Protein AF-J2WJK9-F1 (afdb_monomer_lite)

Foldseek 3Di:
DDDDDDDDDDDDDDDCPPPDDDPDPLVVVLVVLVVCVVPDPDDPVRLVVVQVVVCVVPVDHRPPSHD

Radius of gyration: 14.84 Å; chains: 1; bounding box: 26×29×50 Å

Structure (mmCIF, N/CA/C/O backbone):
data_AF-J2WJK9-F1
#
_entry.id   AF-J2WJK9-F1
#
loop_
_atom_site.group_PDB
_atom_site.id
_atom_site.type_symbol
_atom_site.label_atom_id
_atom_site.label_alt_id
_atom_site.label_comp_id
_atom_site.label_asym_id
_atom_site.label_entity_id
_atom_site.label_seq_id
_atom_site.pdbx_PDB_ins_code
_atom_site.Cartn_x
_atom_site.Cartn_y
_atom_site.Cartn_z
_atom_site.occupancy
_atom_site.B_iso_or_equiv
_atom_site.auth_seq_id
_atom_site.auth_comp_id
_atom_site.auth_asym_id
_atom_site.auth_atom_id
_atom_site.pdbx_PDB_model_num
ATOM 1 N N . MET A 1 1 ? -1.130 -12.237 -35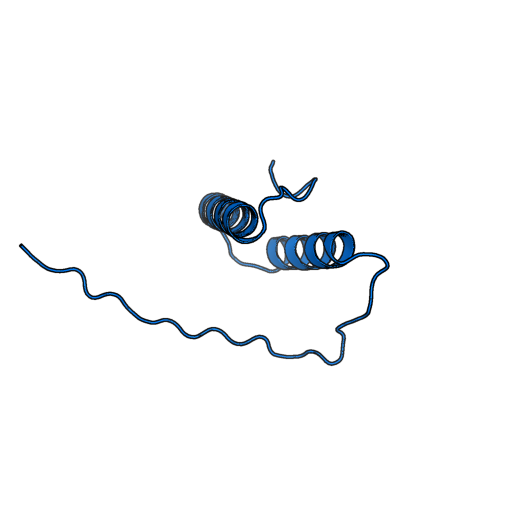.846 1.00 48.03 1 MET A N 1
ATOM 2 C CA . MET A 1 1 ? -1.588 -11.637 -34.574 1.00 48.03 1 MET A CA 1
ATOM 3 C C . MET A 1 1 ? -1.075 -12.516 -33.449 1.00 48.03 1 MET A C 1
ATOM 5 O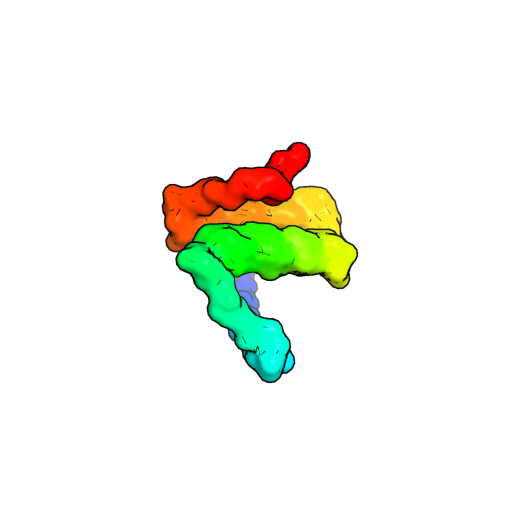 O . MET A 1 1 ? -1.529 -13.646 -33.347 1.00 48.03 1 MET A O 1
ATOM 9 N N . ALA A 1 2 ? -0.072 -12.071 -32.692 1.00 55.97 2 ALA A N 1
ATOM 10 C CA . ALA A 1 2 ? 0.414 -12.824 -31.538 1.00 55.97 2 ALA A CA 1
ATOM 11 C C . ALA A 1 2 ? -0.501 -12.520 -30.347 1.00 55.97 2 ALA A C 1
ATOM 13 O O . ALA A 1 2 ? -0.621 -11.365 -29.940 1.00 55.97 2 ALA A O 1
ATOM 14 N N . VAL A 1 3 ? -1.180 -13.542 -29.832 1.00 62.97 3 VAL A N 1
ATOM 15 C CA . VAL A 1 3 ? -1.896 -13.457 -28.559 1.00 62.97 3 VAL A CA 1
ATOM 16 C C . VAL A 1 3 ? -0.824 -13.384 -27.473 1.00 62.97 3 VAL A C 1
ATOM 18 O O . VAL A 1 3 ? -0.052 -14.325 -27.310 1.00 62.97 3 VAL A O 1
ATOM 21 N N . GLN A 1 4 ? -0.722 -12.250 -26.777 1.00 63.41 4 GLN A N 1
ATOM 22 C CA . GLN A 1 4 ? 0.076 -12.169 -25.554 1.00 63.41 4 GLN A CA 1
ATOM 23 C C . GLN A 1 4 ? -0.517 -13.159 -24.549 1.00 63.41 4 GLN A C 1
ATOM 25 O O . GLN A 1 4 ? -1.686 -13.047 -24.184 1.00 63.41 4 GLN A O 1
ATOM 30 N N . SER A 1 5 ? 0.273 -14.147 -24.134 1.00 66.25 5 SER A N 1
ATOM 31 C CA . SER A 1 5 ? -0.106 -15.064 -23.063 1.00 66.25 5 SER A CA 1
ATOM 32 C C . SER A 1 5 ? -0.309 -14.269 -21.776 1.00 66.25 5 SER A C 1
ATOM 34 O O . SER A 1 5 ? 0.597 -13.553 -21.342 1.00 66.25 5 SER A O 1
ATOM 36 N N . VAL A 1 6 ? -1.485 -14.395 -21.167 1.00 70.56 6 VAL A N 1
ATOM 37 C CA . VAL A 1 6 ? -1.744 -13.851 -19.833 1.00 70.56 6 VAL A CA 1
ATOM 38 C C . VAL A 1 6 ? -0.975 -14.722 -18.845 1.00 70.56 6 VAL A C 1
ATOM 40 O O . VAL A 1 6 ? -1.271 -15.904 -18.705 1.00 70.56 6 VAL A O 1
ATOM 43 N N . ALA A 1 7 ? 0.059 -14.168 -18.216 1.00 79.69 7 ALA A N 1
ATOM 44 C CA . ALA A 1 7 ? 0.739 -14.841 -17.119 1.00 79.69 7 ALA A CA 1
ATOM 45 C C . ALA A 1 7 ? -0.127 -14.713 -15.860 1.00 79.69 7 ALA A C 1
ATOM 47 O O . ALA A 1 7 ? -0.449 -13.598 -15.445 1.00 79.69 7 ALA A O 1
ATOM 48 N N . GLU A 1 8 ? -0.508 -15.841 -15.265 1.00 84.19 8 GLU A N 1
ATOM 49 C CA . GLU A 1 8 ? -1.159 -15.856 -13.958 1.00 84.19 8 GLU A CA 1
ATOM 50 C C . GLU A 1 8 ? -0.095 -15.682 -12.876 1.00 84.19 8 GLU A C 1
ATOM 52 O O . GLU A 1 8 ? 0.908 -16.398 -12.848 1.00 84.19 8 GLU A O 1
ATOM 57 N N . MET A 1 9 ? -0.289 -14.691 -12.007 1.00 85.31 9 MET A N 1
ATOM 58 C CA . MET A 1 9 ? 0.576 -14.476 -10.855 1.00 85.31 9 MET A CA 1
ATOM 59 C C . MET A 1 9 ? -0.236 -14.664 -9.577 1.00 85.31 9 MET A C 1
ATOM 61 O O . MET A 1 9 ? -1.210 -13.949 -9.346 1.00 85.31 9 MET A O 1
ATOM 65 N N . GLU A 1 10 ? 0.196 -15.599 -8.736 1.00 91.94 10 GLU A N 1
ATOM 66 C CA . GLU A 1 10 ? -0.343 -15.778 -7.392 1.00 91.94 10 GLU A CA 1
ATOM 67 C C . GLU A 1 10 ? 0.471 -14.968 -6.383 1.00 91.94 10 GLU A C 1
ATOM 69 O O . GLU A 1 10 ? 1.704 -14.949 -6.409 1.00 91.94 10 GLU A O 1
ATOM 74 N N . VAL A 1 11 ? -0.229 -14.280 -5.483 1.00 88.62 11 VAL A N 1
ATOM 75 C CA . VAL A 1 11 ? 0.379 -13.464 -4.430 1.00 88.62 11 VAL A CA 1
ATOM 76 C C . VAL A 1 11 ? -0.229 -13.867 -3.094 1.00 88.62 11 VAL A C 1
ATOM 78 O O . VAL A 1 11 ? -1.449 -13.888 -2.946 1.00 88.62 11 VAL A O 1
ATOM 81 N N . ALA A 1 12 ? 0.624 -14.141 -2.108 1.00 91.62 12 ALA A N 1
ATOM 82 C CA . ALA A 1 12 ? 0.223 -14.442 -0.738 1.00 91.62 12 ALA A CA 1
ATOM 83 C C . ALA A 1 12 ? 0.887 -13.469 0.247 1.00 91.62 12 ALA A C 1
ATOM 85 O O . ALA A 1 12 ? 2.055 -13.113 0.090 1.00 91.62 12 ALA A O 1
ATOM 86 N N . LEU A 1 13 ? 0.141 -13.049 1.275 1.00 90.56 13 LEU A N 1
ATOM 87 C CA . LEU A 1 13 ? 0.670 -12.252 2.383 1.00 90.56 13 LEU A CA 1
ATOM 88 C C . LEU A 1 13 ? 1.185 -13.179 3.492 1.00 90.56 13 LEU A C 1
ATOM 90 O O . LEU A 1 13 ? 0.435 -14.016 3.996 1.00 90.56 13 LEU A O 1
ATOM 94 N N . ILE A 1 14 ? 2.440 -12.990 3.891 1.00 90.69 14 ILE A N 1
ATOM 95 C CA . ILE A 1 14 ? 3.132 -13.759 4.939 1.00 90.69 14 ILE A CA 1
ATOM 96 C C . ILE A 1 14 ? 3.451 -12.866 6.153 1.00 90.69 14 ILE A C 1
ATOM 98 O O . ILE A 1 14 ? 3.302 -11.652 6.044 1.00 90.69 14 ILE A O 1
ATOM 102 N N . ASP A 1 15 ? 3.891 -13.458 7.276 1.00 87.00 15 ASP A N 1
ATOM 103 C CA . ASP A 1 15 ? 4.255 -12.753 8.531 1.00 87.00 15 ASP A CA 1
ATOM 104 C C . ASP A 1 15 ? 3.121 -11.832 9.031 1.00 87.00 15 ASP A C 1
ATOM 106 O O . ASP A 1 15 ? 3.148 -10.605 8.915 1.00 87.00 15 ASP A O 1
ATOM 110 N N . GLN A 1 16 ? 2.054 -12.456 9.545 1.00 88.94 16 GLN A N 1
ATOM 111 C CA . GLN A 1 16 ? 0.895 -11.741 10.095 1.00 88.94 16 GLN A CA 1
ATOM 112 C C . GLN A 1 16 ? 0.915 -11.655 11.628 1.00 88.94 16 GLN A C 1
ATOM 114 O O . GLN A 1 16 ? -0.010 -11.097 12.221 1.00 88.94 16 GLN A O 1
ATOM 119 N N . GLU A 1 17 ? 1.965 -12.134 12.305 1.00 90.88 17 GLU A N 1
ATOM 120 C CA . GLU A 1 17 ? 2.061 -12.089 13.774 1.00 90.88 17 GLU A CA 1
ATOM 121 C C . GLU A 1 17 ? 2.058 -10.662 14.346 1.00 90.88 17 GLU A C 1
ATOM 123 O O . GLU A 1 17 ? 1.721 -10.442 15.512 1.00 90.88 17 GLU A O 1
ATOM 128 N N . LYS A 1 18 ? 2.425 -9.670 13.527 1.00 85.75 18 LYS A N 1
ATOM 129 C CA . LYS A 1 18 ? 2.445 -8.247 13.894 1.00 85.75 18 LYS A CA 1
ATOM 130 C C . LYS A 1 18 ? 1.253 -7.467 13.349 1.00 85.75 18 LYS A C 1
ATOM 132 O O . LYS A 1 18 ? 1.181 -6.255 13.580 1.00 85.75 18 LYS A O 1
ATOM 137 N N . CYS A 1 19 ? 0.308 -8.118 12.670 1.00 85.94 19 CYS A N 1
ATOM 138 C CA . CYS A 1 19 ? -0.931 -7.474 12.254 1.00 85.94 19 CYS A CA 1
ATOM 139 C C . CYS A 1 19 ? -1.734 -7.070 13.497 1.00 85.94 19 CYS A C 1
ATOM 141 O O . CYS A 1 19 ? -2.086 -7.891 14.341 1.00 85.94 19 CYS A O 1
ATOM 143 N N . ARG A 1 20 ? -2.008 -5.769 13.635 1.00 86.81 20 ARG A N 1
ATOM 144 C CA . ARG A 1 20 ? -2.731 -5.207 14.784 1.00 86.81 20 ARG A CA 1
ATOM 145 C C . ARG A 1 20 ? -4.000 -4.520 14.326 1.00 86.81 20 ARG A C 1
ATOM 147 O O . ARG A 1 20 ? -3.995 -3.776 13.344 1.00 86.81 20 ARG A O 1
ATOM 154 N N . GLN A 1 21 ? -5.064 -4.697 15.103 1.00 89.00 21 GLN A N 1
ATOM 155 C CA . GLN A 1 21 ? -6.292 -3.949 14.896 1.00 89.00 21 GLN A CA 1
ATOM 156 C C . GLN A 1 21 ? -6.022 -2.450 15.067 1.00 89.00 21 GLN A C 1
ATOM 158 O O . GLN A 1 21 ? -5.361 -2.001 16.005 1.00 89.00 21 GLN A O 1
ATOM 163 N N . ARG A 1 22 ? -6.549 -1.663 14.134 1.00 90.50 22 ARG A N 1
ATOM 164 C CA . ARG A 1 22 ? -6.543 -0.200 14.184 1.00 90.50 22 ARG A CA 1
ATOM 165 C C . ARG A 1 22 ? -7.983 0.290 14.192 1.00 90.50 22 ARG A C 1
ATOM 167 O O . ARG A 1 22 ? -8.878 -0.410 13.734 1.00 90.50 22 ARG A O 1
ATOM 174 N N . LEU A 1 23 ? -8.185 1.523 14.663 1.00 93.25 23 LEU A N 1
ATOM 175 C CA . LEU A 1 23 ? -9.520 2.101 14.868 1.00 93.25 23 LEU A CA 1
ATOM 176 C C . LEU A 1 23 ? -10.427 2.031 13.628 1.00 93.25 23 LEU A C 1
ATOM 178 O O . LEU A 1 23 ? -11.635 1.896 13.764 1.00 93.25 23 LEU A O 1
ATOM 182 N N . THR A 1 24 ? -9.864 2.141 12.422 1.00 90.94 24 THR A N 1
ATOM 183 C CA . THR A 1 24 ? -10.620 1.978 11.175 1.00 90.94 24 THR A CA 1
ATOM 184 C C . THR A 1 24 ? -9.791 1.241 10.128 1.00 90.94 24 THR A C 1
ATOM 186 O O . THR A 1 24 ? -8.568 1.408 10.076 1.00 90.94 24 THR A O 1
ATOM 189 N N . ALA A 1 25 ? -10.458 0.503 9.234 1.00 89.12 25 ALA A N 1
ATOM 190 C CA . ALA A 1 25 ? -9.818 -0.157 8.092 1.00 89.12 25 ALA A CA 1
ATOM 191 C C . ALA A 1 25 ? -9.023 0.838 7.229 1.00 89.12 25 ALA A C 1
ATOM 193 O O . ALA A 1 25 ? -7.898 0.571 6.820 1.00 89.12 25 ALA A O 1
ATOM 194 N N . ARG A 1 26 ? -9.550 2.055 7.051 1.00 89.19 26 ARG A N 1
ATOM 195 C CA . ARG A 1 26 ? -8.868 3.131 6.320 1.00 89.19 26 ARG A CA 1
ATOM 196 C C . ARG A 1 26 ? -7.554 3.560 6.980 1.00 89.19 26 ARG A C 1
ATOM 198 O O . ARG A 1 26 ? -6.597 3.868 6.276 1.00 89.19 26 ARG A O 1
ATOM 205 N N . ARG A 1 27 ? -7.489 3.597 8.318 1.00 90.50 27 ARG A N 1
ATOM 206 C CA . ARG A 1 27 ? -6.242 3.891 9.048 1.00 90.50 27 ARG A CA 1
ATOM 207 C C . ARG A 1 27 ? -5.242 2.738 8.958 1.00 90.50 27 ARG A C 1
ATOM 209 O O . ARG A 1 27 ? -4.048 3.020 8.943 1.00 90.50 27 ARG A O 1
ATOM 216 N N . ALA A 1 28 ? -5.711 1.489 8.905 1.00 91.38 28 ALA A N 1
ATOM 217 C CA . ALA A 1 28 ? -4.858 0.327 8.654 1.00 91.38 28 ALA A CA 1
ATOM 218 C C . ALA A 1 28 ? -4.251 0.380 7.251 1.00 91.38 28 ALA A C 1
ATOM 220 O O . ALA A 1 28 ? -3.042 0.545 7.134 1.00 91.38 28 ALA A O 1
ATOM 221 N N . ALA A 1 29 ? -5.082 0.456 6.212 1.00 90.94 29 ALA A N 1
ATOM 222 C CA . ALA A 1 29 ? -4.614 0.547 4.832 1.00 90.94 29 ALA A CA 1
ATOM 223 C C . ALA A 1 29 ? -3.667 1.737 4.594 1.00 90.94 29 ALA A C 1
ATOM 225 O O . ALA A 1 29 ? -2.638 1.603 3.938 1.00 90.94 29 ALA A O 1
ATOM 226 N N . ALA A 1 30 ? -3.963 2.909 5.171 1.00 91.25 30 ALA A N 1
ATOM 227 C CA . ALA A 1 30 ? -3.077 4.067 5.063 1.00 91.25 30 ALA A CA 1
ATOM 228 C C . ALA A 1 30 ? -1.711 3.848 5.729 1.00 91.25 30 ALA A C 1
ATOM 230 O O . ALA A 1 30 ? -0.724 4.440 5.295 1.00 91.25 30 ALA A O 1
ATOM 231 N N . HIS A 1 31 ? -1.652 3.065 6.805 1.00 92.38 31 HIS A N 1
ATOM 232 C CA . HIS A 1 3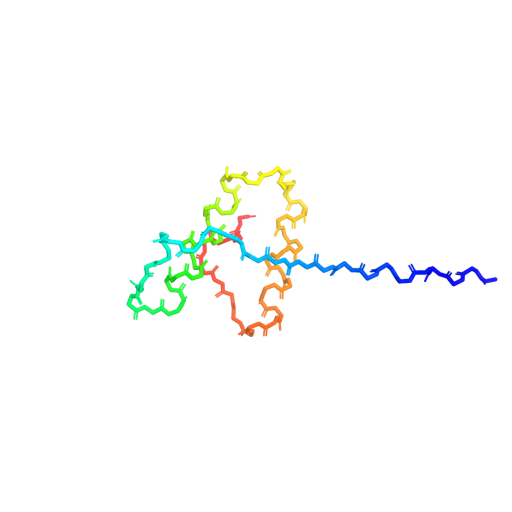1 ? -0.395 2.706 7.447 1.00 92.38 31 HIS A CA 1
ATOM 233 C C . HIS A 1 31 ? 0.382 1.705 6.591 1.00 92.38 31 HIS A C 1
ATOM 235 O O . HIS A 1 31 ? 1.540 1.969 6.273 1.00 92.38 31 HIS A O 1
ATOM 241 N N . ASP A 1 32 ? -0.273 0.627 6.168 1.00 91.69 32 ASP A N 1
ATOM 242 C CA . ASP A 1 32 ? 0.354 -0.476 5.439 1.00 91.69 32 ASP A CA 1
ATOM 243 C C . ASP A 1 32 ? 0.886 -0.010 4.080 1.00 91.69 32 ASP A C 1
ATOM 245 O O . ASP A 1 32 ? 2.034 -0.276 3.739 1.00 91.69 32 ASP A O 1
ATOM 249 N N . LEU A 1 33 ? 0.126 0.809 3.347 1.00 92.81 33 LEU A N 1
ATOM 250 C CA . LEU A 1 33 ? 0.575 1.364 2.066 1.00 92.81 33 LEU A CA 1
ATOM 251 C C . LEU A 1 33 ? 1.740 2.352 2.232 1.00 92.81 33 LEU A C 1
ATOM 253 O O . LEU A 1 33 ? 2.648 2.382 1.405 1.00 92.81 33 LEU A O 1
ATOM 257 N N . LYS A 1 34 ? 1.786 3.136 3.318 1.00 93.19 34 LYS A N 1
ATOM 258 C CA . LYS A 1 34 ? 2.948 4.003 3.596 1.00 93.19 34 LYS A CA 1
ATOM 259 C C . LYS A 1 34 ? 4.199 3.196 3.934 1.00 93.19 34 LYS A C 1
ATOM 261 O O . LYS A 1 34 ? 5.290 3.591 3.526 1.00 93.19 34 LYS A O 1
ATOM 266 N N . GLN A 1 35 ? 4.045 2.098 4.673 1.00 92.56 35 GLN A N 1
ATOM 267 C CA . GLN A 1 35 ? 5.140 1.165 4.941 1.00 92.56 35 GLN A CA 1
ATOM 268 C C . GLN A 1 35 ? 5.615 0.519 3.639 1.00 92.56 35 GLN A C 1
ATOM 270 O O . GLN A 1 35 ? 6.804 0.580 3.337 1.00 92.56 35 GLN A O 1
ATOM 275 N N . LEU A 1 36 ? 4.686 0.022 2.817 1.00 93.25 36 LEU A N 1
ATOM 276 C CA . LEU A 1 36 ? 4.989 -0.547 1.509 1.00 93.25 36 LEU A CA 1
ATOM 277 C C . LEU A 1 36 ? 5.793 0.436 0.653 1.00 93.25 36 LEU A C 1
ATOM 279 O O . LEU A 1 36 ? 6.866 0.079 0.192 1.00 93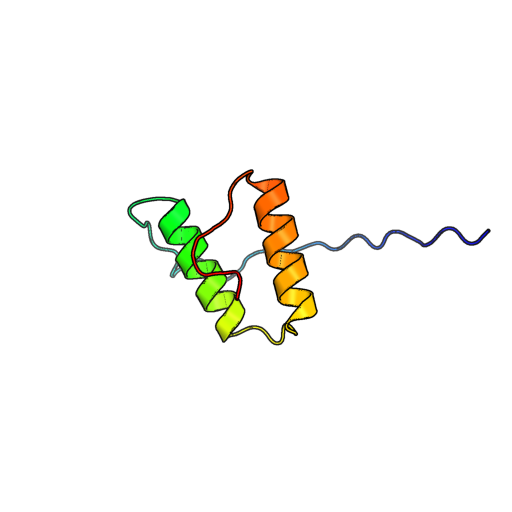.25 36 LEU A O 1
ATOM 283 N N . ARG A 1 37 ? 5.365 1.700 0.530 1.00 94.12 37 ARG A N 1
ATOM 284 C CA . ARG A 1 37 ? 6.117 2.725 -0.218 1.00 94.12 37 ARG A CA 1
ATOM 285 C C . ARG A 1 37 ? 7.536 2.931 0.301 1.00 94.12 37 ARG A C 1
ATOM 287 O O . ARG A 1 37 ? 8.444 3.137 -0.494 1.00 94.12 37 ARG A O 1
ATOM 294 N N . ARG A 1 38 ? 7.723 2.932 1.623 1.00 94.75 38 ARG A N 1
ATOM 295 C CA . ARG A 1 38 ? 9.031 3.167 2.247 1.00 94.75 38 ARG A CA 1
ATOM 296 C C . ARG A 1 38 ? 9.992 1.997 2.043 1.00 94.75 38 ARG A C 1
ATOM 298 O O . ARG A 1 38 ? 11.193 2.227 1.970 1.00 94.75 38 ARG A O 1
ATOM 305 N N . HIS A 1 39 ? 9.467 0.777 1.993 1.00 94.88 39 HIS A N 1
ATOM 306 C CA . HIS A 1 39 ? 10.267 -0.448 1.982 1.00 94.88 39 HIS A CA 1
ATOM 307 C C . HIS A 1 39 ? 10.292 -1.163 0.623 1.00 94.88 39 HIS A C 1
ATOM 309 O O . HIS A 1 39 ? 11.079 -2.086 0.442 1.00 94.88 39 HIS A O 1
ATOM 315 N N . SER A 1 40 ? 9.472 -0.740 -0.340 1.00 93.56 40 SER A N 1
ATOM 316 C CA . SER A 1 40 ? 9.474 -1.272 -1.704 1.00 93.56 40 SER A CA 1
ATOM 317 C C . SER A 1 40 ? 10.559 -0.638 -2.571 1.00 93.56 40 SER A C 1
ATOM 319 O O . SER A 1 40 ? 10.884 0.537 -2.416 1.00 93.56 40 SER A O 1
ATOM 321 N N . SER A 1 41 ? 11.001 -1.378 -3.583 1.00 95.88 41 SER A N 1
ATOM 322 C CA . SER A 1 41 ? 11.804 -0.882 -4.705 1.00 95.88 41 SER A CA 1
ATOM 323 C C . SER A 1 41 ? 10.962 -0.254 -5.828 1.00 95.88 41 SER A C 1
ATOM 325 O O . SER A 1 41 ? 11.453 -0.081 -6.942 1.00 95.88 41 SER A O 1
ATOM 327 N N . PHE A 1 42 ? 9.688 0.076 -5.576 1.00 95.38 42 PHE A N 1
ATOM 328 C CA . PHE A 1 42 ? 8.807 0.629 -6.602 1.00 95.38 42 PHE A CA 1
ATOM 329 C C . PHE A 1 42 ? 9.272 2.000 -7.074 1.00 95.38 42 PHE A C 1
ATOM 331 O O . PHE A 1 42 ? 9.420 2.936 -6.282 1.00 95.38 42 PHE A O 1
ATOM 338 N N . SER A 1 43 ? 9.394 2.131 -8.395 1.00 95.38 43 SER A N 1
ATOM 339 C CA . SER A 1 43 ? 9.535 3.432 -9.033 1.00 95.38 43 SER A CA 1
ATOM 340 C C . SER A 1 43 ? 8.307 4.306 -8.756 1.00 95.38 43 SER A C 1
ATOM 342 O O . SER A 1 43 ? 7.247 3.838 -8.325 1.00 95.38 43 SER A O 1
ATOM 344 N N . ASP A 1 44 ? 8.410 5.602 -9.039 1.00 94.50 44 ASP A N 1
ATOM 345 C CA . ASP A 1 44 ? 7.254 6.501 -8.969 1.00 94.50 44 ASP A CA 1
ATOM 346 C C . ASP A 1 44 ? 6.117 6.055 -9.893 1.00 94.50 44 ASP A C 1
ATOM 348 O O . ASP A 1 44 ? 4.943 6.183 -9.540 1.00 94.50 44 ASP A O 1
ATOM 352 N N . THR A 1 45 ? 6.452 5.487 -11.051 1.00 95.62 45 THR A N 1
ATOM 353 C CA . THR A 1 45 ? 5.475 4.957 -12.004 1.00 95.62 45 THR A CA 1
ATOM 354 C C . THR A 1 45 ? 4.760 3.731 -11.446 1.00 95.62 45 THR A C 1
ATOM 356 O O . THR A 1 45 ? 3.531 3.663 -11.512 1.00 95.62 45 THR A O 1
ATOM 359 N N . ASP A 1 46 ? 5.495 2.784 -10.862 1.00 95.88 46 ASP A N 1
ATOM 360 C CA . ASP A 1 46 ? 4.902 1.567 -10.291 1.00 95.88 46 ASP A CA 1
ATOM 361 C C . ASP A 1 46 ? 4.030 1.896 -9.082 1.00 95.88 46 ASP A C 1
ATOM 363 O O . ASP A 1 46 ? 2.923 1.377 -8.942 1.00 95.88 46 ASP A O 1
ATOM 367 N N . TRP A 1 47 ? 4.474 2.845 -8.258 1.00 95.25 47 TRP A N 1
ATOM 368 C CA . TRP A 1 47 ? 3.686 3.338 -7.138 1.00 95.25 47 TRP A CA 1
ATOM 369 C C . TRP A 1 47 ? 2.382 3.999 -7.581 1.00 95.25 47 TRP A C 1
ATOM 371 O O . TRP A 1 47 ? 1.323 3.692 -7.036 1.00 95.25 47 TRP A O 1
ATOM 381 N N . LYS A 1 48 ? 2.427 4.860 -8.606 1.00 94.06 48 LYS A N 1
ATOM 382 C CA . LYS A 1 48 ? 1.219 5.478 -9.175 1.00 94.06 48 LYS A CA 1
ATOM 383 C C . LYS A 1 48 ? 0.247 4.428 -9.713 1.00 94.06 48 LYS A C 1
ATOM 385 O O . LYS A 1 48 ? -0.952 4.550 -9.470 1.00 94.06 48 LYS A O 1
ATOM 390 N N . LYS A 1 49 ? 0.745 3.382 -10.384 1.00 94.69 49 LYS A N 1
ATOM 391 C CA . LYS A 1 49 ? -0.087 2.255 -10.842 1.00 94.69 49 LYS A CA 1
ATOM 392 C C . LYS A 1 49 ? -0.735 1.520 -9.669 1.00 94.69 49 LYS A C 1
ATOM 394 O O . LYS A 1 49 ? -1.939 1.288 -9.704 1.00 94.69 49 LYS A O 1
ATOM 399 N N . LEU A 1 50 ? 0.028 1.198 -8.622 1.00 93.69 50 LEU A N 1
ATOM 400 C CA . LEU A 1 50 ? -0.505 0.527 -7.435 1.00 93.69 50 LEU A CA 1
ATOM 401 C C . LEU A 1 50 ? -1.607 1.354 -6.771 1.00 93.69 50 LEU A C 1
ATOM 403 O O . LEU A 1 50 ? -2.684 0.826 -6.506 1.00 93.69 50 LEU A O 1
ATOM 407 N N . VAL A 1 51 ? -1.363 2.648 -6.535 1.00 93.00 51 VAL A N 1
ATOM 408 C CA . VAL A 1 51 ? -2.357 3.547 -5.928 1.00 93.00 51 VAL A CA 1
ATOM 409 C C . VAL A 1 51 ? -3.612 3.615 -6.796 1.00 93.00 51 VAL A C 1
ATOM 411 O O . VAL A 1 51 ? -4.709 3.443 -6.274 1.00 93.00 51 VAL A O 1
ATOM 414 N N . TYR A 1 52 ? -3.466 3.768 -8.115 1.00 93.56 52 TYR A N 1
ATOM 415 C CA . TYR A 1 52 ? -4.594 3.754 -9.046 1.00 93.56 52 TYR A CA 1
ATOM 416 C C . TYR A 1 52 ? -5.439 2.475 -8.928 1.00 93.56 52 TYR A C 1
ATOM 418 O O . TYR A 1 52 ? -6.660 2.554 -8.792 1.00 93.56 52 TYR A O 1
ATOM 426 N N . PHE A 1 53 ? -4.815 1.292 -8.945 1.00 92.88 53 PHE A N 1
ATOM 427 C CA . PHE A 1 53 ? -5.554 0.029 -8.860 1.00 92.88 53 PHE A CA 1
ATOM 428 C C . PHE A 1 53 ? -6.181 -0.197 -7.485 1.00 92.88 53 PHE A C 1
ATOM 430 O O . PHE A 1 53 ? -7.307 -0.687 -7.411 1.00 92.88 53 PHE A O 1
ATOM 437 N N . TYR A 1 54 ? -5.512 0.223 -6.410 1.00 92.06 54 TYR A N 1
ATOM 438 C CA . TYR A 1 54 ? -6.094 0.212 -5.071 1.00 92.06 54 TYR A CA 1
ATOM 439 C C . TYR A 1 54 ? -7.376 1.060 -5.026 1.00 92.06 54 TYR A C 1
ATOM 441 O O . TYR A 1 54 ? -8.421 0.608 -4.561 1.00 92.06 54 TYR A O 1
ATOM 449 N N . GLU A 1 55 ? -7.331 2.279 -5.565 1.00 91.69 55 GLU A N 1
ATOM 450 C CA . GLU A 1 55 ? -8.496 3.165 -5.621 1.00 91.69 55 GLU A CA 1
ATOM 451 C C . GLU A 1 55 ? -9.632 2.589 -6.464 1.00 91.69 55 GLU A C 1
ATOM 453 O O . GLU A 1 55 ? -10.796 2.701 -6.078 1.00 91.69 55 GLU A O 1
ATOM 458 N N . LYS A 1 56 ? -9.311 1.941 -7.589 1.00 93.94 56 LYS A N 1
ATOM 459 C CA . LYS A 1 56 ? -10.306 1.278 -8.439 1.00 93.94 56 LYS A CA 1
ATOM 460 C C . LYS A 1 56 ? -10.950 0.066 -7.773 1.00 93.94 56 LYS A C 1
ATOM 462 O O . LYS A 1 56 ? -12.152 -0.113 -7.934 1.00 93.94 56 LYS A O 1
ATOM 467 N N . ALA A 1 57 ? -10.193 -0.719 -7.010 1.00 92.12 57 ALA A N 1
ATOM 468 C CA . ALA A 1 57 ? -10.717 -1.885 -6.306 1.00 92.12 57 ALA A CA 1
ATOM 469 C C . ALA A 1 57 ? -11.619 -1.505 -5.117 1.00 92.12 57 ALA A C 1
ATOM 471 O O . ALA A 1 57 ? -12.635 -2.152 -4.885 1.00 92.12 57 ALA A O 1
ATOM 472 N N . PHE A 1 58 ? -11.270 -0.446 -4.375 1.00 88.31 58 PHE A N 1
ATOM 473 C CA . PHE A 1 58 ? -11.946 -0.086 -3.118 1.00 88.31 58 PHE A CA 1
ATOM 474 C C . PHE A 1 58 ? -12.812 1.181 -3.191 1.00 88.31 58 PHE A C 1
ATOM 476 O O . PHE A 1 58 ? -13.375 1.603 -2.179 1.00 88.31 58 PHE A O 1
ATOM 483 N N . GLY A 1 59 ? -12.899 1.829 -4.356 1.00 86.44 59 GLY A N 1
ATOM 484 C CA . GLY A 1 59 ? -13.766 2.986 -4.604 1.00 86.44 59 GLY A CA 1
ATOM 485 C C . GLY A 1 59 ? -13.412 4.248 -3.811 1.00 86.44 59 GLY A C 1
ATOM 486 O O . GLY A 1 59 ? -14.210 5.183 -3.761 1.00 86.44 59 GLY A O 1
ATOM 487 N N . SER A 1 60 ? -12.245 4.302 -3.159 1.00 82.06 60 SER A N 1
ATOM 488 C CA . SER A 1 60 ? -11.841 5.480 -2.392 1.00 82.06 60 SER A CA 1
ATOM 489 C C . SER A 1 60 ? -10.334 5.715 -2.387 1.00 82.06 60 SER A C 1
ATOM 491 O O . SER A 1 60 ? -9.539 4.829 -2.078 1.00 82.06 60 SER A O 1
ATOM 493 N N . ALA A 1 61 ? -9.956 6.969 -2.643 1.00 85.06 61 ALA A N 1
ATOM 494 C CA . ALA A 1 61 ? -8.594 7.456 -2.466 1.00 85.06 61 ALA A CA 1
ATOM 495 C C . ALA A 1 61 ? -8.182 7.413 -1.000 1.00 85.06 61 ALA A C 1
ATOM 497 O O . ALA A 1 61 ? -8.976 7.770 -0.124 1.00 85.06 61 ALA A O 1
ATOM 498 N N . ILE A 1 62 ? -6.934 7.043 -0.711 1.00 83.81 62 ILE A N 1
ATOM 499 C CA . ILE A 1 62 ? -6.342 7.181 0.624 1.00 83.81 62 ILE A CA 1
ATOM 500 C C . ILE A 1 62 ? -5.504 8.458 0.653 1.00 83.81 62 ILE A C 1
ATOM 502 O O . ILE A 1 62 ? -4.555 8.635 -0.108 1.00 83.81 62 ILE A O 1
ATOM 506 N N . LYS A 1 63 ? -5.839 9.357 1.584 1.00 83.38 63 LYS A N 1
ATOM 507 C CA . LYS A 1 63 ? -5.136 10.636 1.729 1.00 83.38 63 LYS A CA 1
ATOM 508 C C . LYS A 1 63 ? -3.649 10.415 2.030 1.00 83.38 63 LYS A C 1
ATOM 510 O O . LYS A 1 63 ? -3.296 9.701 2.971 1.00 83.38 63 LYS A O 1
ATOM 515 N N . GLY A 1 64 ? -2.795 11.111 1.281 1.00 81.75 64 GLY A N 1
ATOM 516 C CA . GLY A 1 64 ? -1.348 11.132 1.497 1.00 81.75 64 GLY A CA 1
ATOM 517 C C . GLY A 1 64 ? -0.569 10.003 0.819 1.00 81.75 64 GLY A C 1
ATOM 518 O O . GLY A 1 64 ? 0.553 9.746 1.249 1.00 81.75 64 GLY A O 1
ATOM 519 N N . LEU A 1 65 ? -1.145 9.335 -0.190 1.00 81.31 65 LEU A N 1
ATOM 520 C CA . LEU A 1 65 ? -0.436 8.365 -1.041 1.00 81.31 65 LEU A CA 1
ATOM 521 C C . LEU A 1 65 ? -0.029 8.927 -2.414 1.00 81.31 65 LEU A C 1
ATOM 523 O O . LEU A 1 65 ? 0.950 8.456 -2.990 1.00 81.31 65 LEU A O 1
ATOM 527 N N . SER A 1 66 ? -0.738 9.942 -2.913 1.00 66.50 66 SER A N 1
ATOM 528 C CA . SER A 1 66 ? -0.407 10.688 -4.129 1.00 66.50 66 SER A CA 1
ATOM 529 C C . SER A 1 66 ? 0.413 11.936 -3.779 1.00 66.50 66 SER A C 1
ATOM 531 O O . SER A 1 66 ? -0.064 12.800 -3.035 1.00 66.50 66 SER A O 1
ATOM 533 N N . ARG A 1 67 ? 1.636 12.025 -4.303 1.00 57.16 67 ARG A N 1
ATOM 534 C CA . ARG A 1 67 ? 2.388 13.275 -4.466 1.00 57.16 67 ARG A CA 1
ATOM 535 C C . ARG A 1 67 ? 2.660 13.476 -5.948 1.00 57.16 67 ARG A C 1
ATOM 537 O O . ARG A 1 67 ? 2.877 12.451 -6.636 1.00 57.16 67 ARG A O 1
#

Sequence (67 aa):
MAVQSVAEMEVALIDQEK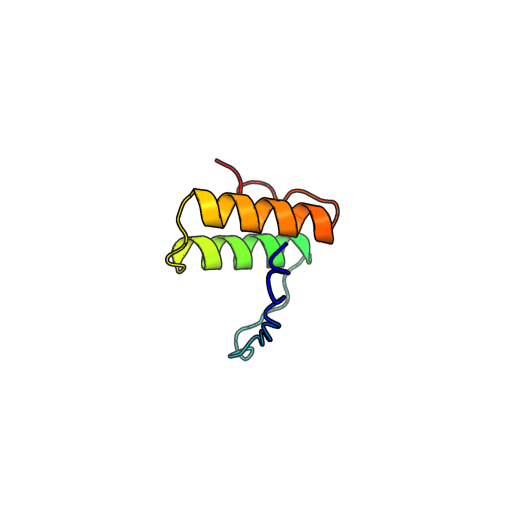CRQR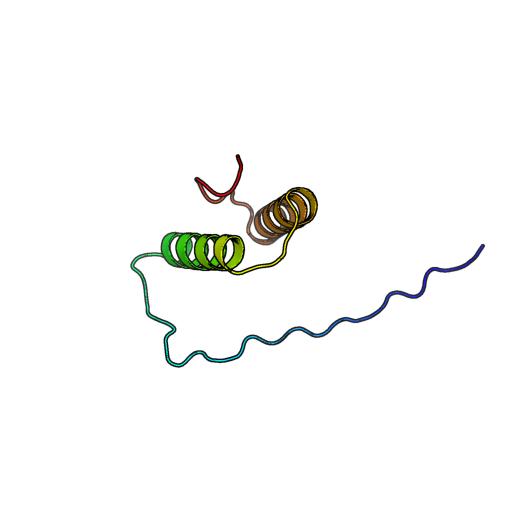LTARRAAAHDLKQLRRHSSFSDTDWKKLVYFYEKAFGSAIKGLSR

Secondary structure (DSSP, 8-state):
----------------TT----S-HHHHHHHHHHHHHHHS---HHHHHHHHHHHHHHHSSPPTTS--

pLDDT: mean 87.01, std 10.47, range [48.03, 95.88]